Protein AF-A0A6C0G744-F1 (afdb_monomer_lite)

Organism: NCBI:txid2704462

pLDDT: mean 70.89, std 15.51, range [32.22, 88.56]

Sequence (103 aa):
MNDARAGAIKDGERVRIELEPGEYELELNIDWCGSNRLSFTIADGEKLLFQSGCRLGGLDYFHPFTMLYYVFFKKNRYLYVKQEPIRPAGAIDIYVGGQPYEP

Structure (mmCIF, N/CA/C/O backbone):
data_AF-A0A6C0G744-F1
#
_entry.id   AF-A0A6C0G744-F1
#
loop_
_atom_site.group_PDB
_atom_site.id
_atom_site.type_symbol
_atom_site.label_atom_id
_atom_site.label_alt_id
_atom_site.label_comp_id
_atom_site.label_asym_id
_atom_site.label_entity_id
_atom_site.label_seq_id
_atom_site.pdbx_PDB_ins_code
_atom_site.Cartn_x
_atom_site.Cartn_y
_atom_site.Cartn_z
_atom_site.occupancy
_atom_site.B_iso_or_equiv
_atom_site.auth_seq_id
_atom_site.auth_comp_id
_atom_site.auth_asym_id
_atom_site.auth_atom_id
_atom_site.pdbx_PDB_model_num
ATOM 1 N N . MET A 1 1 ? -11.276 -20.759 0.715 1.00 32.22 1 MET A N 1
ATOM 2 C CA . MET A 1 1 ? -10.545 -20.197 -0.440 1.00 32.22 1 MET A CA 1
ATOM 3 C C . MET A 1 1 ? -11.535 -19.384 -1.253 1.00 32.22 1 MET A C 1
ATOM 5 O O . MET A 1 1 ? -12.209 -19.954 -2.093 1.00 32.22 1 MET A O 1
ATOM 9 N N . ASN A 1 2 ? -11.697 -18.099 -0.946 1.00 43.81 2 ASN A N 1
ATOM 10 C CA . ASN A 1 2 ? -12.497 -17.194 -1.770 1.00 43.81 2 ASN A CA 1
ATOM 11 C C . ASN A 1 2 ? -11.585 -16.047 -2.207 1.00 43.81 2 ASN A C 1
ATOM 13 O O . ASN A 1 2 ? -11.602 -14.977 -1.611 1.00 43.81 2 ASN A O 1
ATOM 17 N N . ASP A 1 3 ? -10.776 -16.294 -3.239 1.00 57.16 3 ASP A N 1
ATOM 18 C CA . ASP A 1 3 ? -10.151 -15.240 -4.047 1.00 57.16 3 ASP A CA 1
ATOM 19 C C . ASP A 1 3 ? -11.263 -14.558 -4.868 1.00 57.16 3 ASP A C 1
ATOM 21 O O . ASP A 1 3 ? -11.429 -14.773 -6.070 1.00 57.16 3 ASP A O 1
ATOM 25 N N . ALA A 1 4 ? -12.122 -13.802 -4.185 1.00 64.75 4 ALA A N 1
ATOM 26 C CA . ALA A 1 4 ? -13.173 -13.027 -4.820 1.00 64.75 4 ALA A CA 1
ATOM 27 C C . ALA A 1 4 ? -12.564 -11.711 -5.313 1.00 64.75 4 ALA A C 1
ATOM 29 O O . ALA A 1 4 ? -12.131 -10.875 -4.522 1.00 64.75 4 ALA A O 1
ATOM 30 N N . ARG A 1 5 ? -12.523 -11.517 -6.637 1.00 70.38 5 ARG A N 1
ATOM 31 C CA . ARG A 1 5 ? -12.124 -10.233 -7.227 1.00 70.38 5 ARG A CA 1
ATOM 32 C C . ARG A 1 5 ? -13.140 -9.171 -6.819 1.00 70.38 5 ARG A C 1
ATOM 34 O O . ARG A 1 5 ? -14.239 -9.129 -7.363 1.00 70.38 5 ARG A O 1
ATOM 41 N N . ALA A 1 6 ? -12.754 -8.327 -5.871 1.00 69.56 6 ALA A N 1
ATOM 42 C CA . ALA A 1 6 ? -13.644 -7.326 -5.296 1.00 69.56 6 ALA A CA 1
ATOM 43 C C . ALA A 1 6 ? -13.852 -6.096 -6.208 1.00 69.56 6 ALA A C 1
ATOM 45 O O . ALA A 1 6 ? -14.800 -5.342 -6.016 1.00 69.56 6 ALA A O 1
ATOM 46 N N . GLY A 1 7 ? -13.005 -5.902 -7.228 1.00 76.12 7 GLY A N 1
ATOM 47 C CA . GLY A 1 7 ? -13.171 -4.844 -8.225 1.00 76.12 7 GLY A CA 1
ATOM 48 C C . GLY A 1 7 ? -11.945 -4.639 -9.116 1.00 76.12 7 GLY A C 1
ATOM 49 O O . GLY A 1 7 ? -10.931 -5.321 -8.969 1.00 76.12 7 GLY A O 1
ATOM 50 N N . ALA A 1 8 ? -12.051 -3.683 -10.038 1.00 75.94 8 ALA A N 1
ATOM 51 C CA . ALA A 1 8 ? -10.935 -3.147 -10.811 1.00 75.94 8 ALA A CA 1
ATOM 52 C C . ALA A 1 8 ? -10.815 -1.646 -10.522 1.00 75.94 8 ALA A C 1
ATOM 54 O O . ALA A 1 8 ? -11.829 -0.966 -10.384 1.00 75.94 8 ALA A O 1
ATOM 55 N N . ILE A 1 9 ? -9.586 -1.148 -10.422 1.00 78.69 9 ILE A N 1
ATOM 56 C CA . ILE A 1 9 ? -9.281 0.261 -10.165 1.00 78.69 9 ILE A CA 1
ATOM 57 C C . ILE A 1 9 ? -8.271 0.726 -11.211 1.00 78.69 9 ILE A C 1
ATOM 59 O O . ILE A 1 9 ? -7.267 0.050 -11.448 1.00 78.69 9 ILE A O 1
ATOM 63 N N . LYS A 1 10 ? -8.556 1.837 -11.892 1.00 73.69 10 LYS A N 1
ATOM 64 C CA . LYS A 1 10 ? -7.613 2.465 -12.825 1.00 73.69 10 LYS A CA 1
ATOM 65 C C . LYS A 1 10 ? -6.680 3.426 -12.100 1.00 73.69 10 LYS A C 1
ATOM 67 O O . LYS A 1 10 ? -6.931 3.827 -10.965 1.00 73.69 10 LYS A O 1
ATOM 72 N N . ASP A 1 11 ? -5.613 3.821 -12.786 1.00 71.44 11 ASP A N 1
ATOM 73 C CA . ASP A 1 11 ? -4.743 4.883 -12.291 1.00 71.44 11 ASP A CA 1
ATOM 74 C C . ASP A 1 11 ? -5.552 6.167 -12.038 1.00 71.44 11 ASP A C 1
ATOM 76 O O . ASP A 1 11 ? -6.348 6.595 -12.876 1.00 71.44 11 ASP A O 1
ATOM 80 N N . GLY A 1 12 ? -5.400 6.727 -10.839 1.00 72.12 12 GLY A N 1
ATOM 81 C CA . GLY A 1 12 ? -6.172 7.877 -10.358 1.00 72.12 12 GLY A CA 1
ATOM 82 C C . GLY A 1 12 ? -7.621 7.593 -9.929 1.00 72.12 12 GLY A C 1
ATOM 83 O O . GLY A 1 12 ? -8.297 8.509 -9.455 1.00 72.12 12 GLY A O 1
ATOM 84 N N . GLU A 1 13 ? -8.116 6.361 -10.056 1.00 73.56 13 GLU A N 1
ATOM 85 C CA . GLU A 1 13 ? -9.471 5.994 -9.639 1.00 73.56 13 GLU A CA 1
ATOM 86 C C . GLU A 1 13 ? -9.537 5.673 -8.135 1.00 73.56 13 GLU A C 1
ATOM 88 O O . GLU A 1 13 ? -8.527 5.447 -7.469 1.00 73.56 13 GLU A O 1
ATOM 93 N N . ARG A 1 14 ? -10.749 5.680 -7.571 1.00 74.44 14 ARG A N 1
ATOM 94 C CA . ARG A 1 14 ? -11.018 5.292 -6.183 1.00 74.44 14 ARG A CA 1
ATOM 95 C C . ARG A 1 14 ? -12.139 4.270 -6.154 1.00 74.44 14 ARG A C 1
ATOM 97 O O . ARG A 1 14 ? -13.223 4.539 -6.662 1.00 74.44 14 ARG A O 1
ATOM 104 N N . VAL A 1 15 ? -11.897 3.145 -5.491 1.00 80.25 15 VAL A N 1
ATOM 105 C CA . VAL A 1 15 ? -12.911 2.116 -5.255 1.00 80.25 15 VAL A CA 1
ATOM 106 C C . VAL A 1 15 ? -13.346 2.145 -3.793 1.00 80.25 15 VAL A C 1
ATOM 108 O O . VAL A 1 15 ? -12.524 2.319 -2.892 1.00 80.25 15 VAL A O 1
ATOM 111 N N . ARG A 1 16 ? -14.649 1.999 -3.553 1.00 80.88 16 ARG A N 1
ATOM 112 C CA . ARG A 1 16 ? -15.208 1.748 -2.222 1.00 80.88 16 ARG A CA 1
ATOM 113 C C . ARG A 1 16 ? -15.826 0.365 -2.242 1.00 80.88 16 ARG A C 1
ATOM 115 O O . ARG A 1 16 ? -16.587 0.058 -3.153 1.00 80.88 16 ARG A O 1
ATOM 122 N N . ILE A 1 17 ? -15.463 -0.443 -1.260 1.00 81.44 17 ILE A N 1
ATOM 123 C CA . ILE A 1 17 ? -15.910 -1.824 -1.139 1.00 81.44 17 ILE A CA 1
ATOM 124 C C . ILE A 1 17 ? -16.529 -1.938 0.244 1.00 81.44 17 ILE A C 1
ATOM 126 O O . ILE A 1 17 ? -15.871 -1.646 1.241 1.00 81.44 17 ILE A O 1
ATOM 130 N N . GLU A 1 18 ? -17.808 -2.288 0.281 1.00 80.06 18 GLU A N 1
ATOM 131 C CA . GLU A 1 18 ? -18.515 -2.572 1.523 1.00 80.06 18 GLU A CA 1
ATOM 132 C C . GLU A 1 18 ? -18.234 -4.029 1.888 1.00 80.06 18 GLU A C 1
ATOM 134 O O . GLU A 1 18 ? -18.460 -4.935 1.085 1.00 80.06 18 GLU A O 1
ATOM 139 N N . LEU A 1 19 ? -17.664 -4.232 3.072 1.00 80.56 19 LEU A N 1
ATOM 140 C CA . LEU A 1 19 ? -17.310 -5.537 3.615 1.00 80.56 19 LEU A CA 1
ATOM 141 C C . LEU A 1 19 ? -17.998 -5.686 4.968 1.00 80.56 19 LEU A C 1
ATOM 143 O O . LEU A 1 19 ? -18.151 -4.707 5.701 1.00 80.56 19 LEU A O 1
ATOM 147 N N . GLU A 1 20 ? -18.407 -6.907 5.289 1.00 84.94 20 GLU A N 1
ATOM 148 C CA . GLU A 1 20 ? -18.871 -7.232 6.634 1.00 84.94 20 GLU A CA 1
ATOM 149 C C . GLU A 1 20 ? -17.688 -7.204 7.622 1.00 84.94 20 GLU A C 1
ATOM 151 O O . GLU A 1 20 ? -16.532 -7.291 7.205 1.00 84.94 20 GLU A O 1
ATOM 156 N N . PRO A 1 21 ? -17.931 -7.064 8.933 1.00 86.88 21 PRO A N 1
ATOM 157 C CA . PRO A 1 21 ? -16.862 -7.120 9.922 1.00 86.88 21 PRO A CA 1
ATOM 158 C C . PRO A 1 21 ? -16.169 -8.485 9.921 1.00 86.88 21 PRO A C 1
ATOM 160 O O . PRO A 1 21 ? -16.827 -9.526 9.964 1.00 86.88 21 PRO A O 1
ATOM 163 N N . GLY A 1 22 ? -14.838 -8.495 9.911 1.00 86.69 22 GLY A N 1
ATOM 164 C CA . GLY A 1 22 ? -14.076 -9.738 9.832 1.00 86.69 22 GLY A CA 1
ATOM 165 C C . GLY A 1 22 ? -12.612 -9.557 9.450 1.00 86.69 22 GLY A C 1
ATOM 166 O O . GLY A 1 22 ? -12.089 -8.442 9.391 1.00 86.69 22 GLY A O 1
ATOM 167 N N . GLU A 1 23 ? -11.949 -10.685 9.206 1.00 87.31 23 GLU A N 1
ATOM 168 C CA . GLU A 1 23 ? -10.561 -10.755 8.747 1.00 87.31 23 GLU A CA 1
ATOM 169 C C . GLU A 1 23 ? -10.509 -10.956 7.232 1.00 87.31 23 GLU A C 1
ATOM 171 O O . GLU A 1 23 ? -11.161 -11.848 6.685 1.00 87.31 23 GLU A O 1
ATOM 176 N N . TYR A 1 24 ? -9.700 -10.139 6.561 1.00 87.69 24 TYR A N 1
ATOM 177 C CA . TYR A 1 24 ? -9.579 -10.124 5.109 1.00 87.69 24 TYR A CA 1
ATOM 178 C C . TYR A 1 24 ? -8.118 -10.009 4.676 1.00 87.69 24 TYR A C 1
ATOM 180 O O . TYR A 1 24 ? -7.258 -9.503 5.398 1.00 87.69 24 TYR A O 1
ATOM 188 N N . GLU A 1 25 ? -7.846 -10.448 3.449 1.00 86.56 25 GLU A N 1
ATOM 189 C CA . GLU A 1 25 ? -6.571 -10.2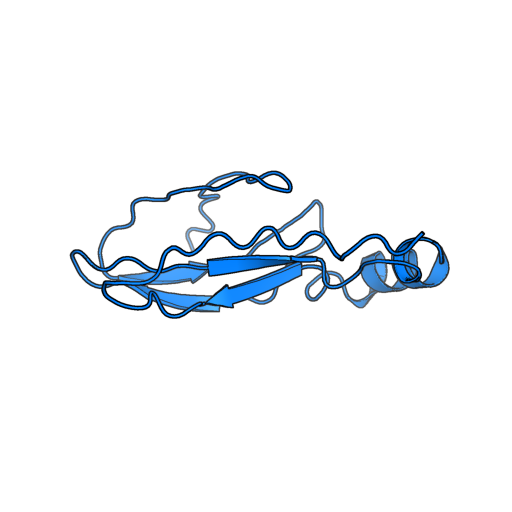24 2.772 1.00 86.56 25 GLU A CA 1
ATOM 190 C C . GLU A 1 25 ? -6.792 -9.352 1.536 1.00 86.56 25 GLU A C 1
ATOM 192 O O . GLU A 1 25 ? -7.692 -9.602 0.734 1.00 86.56 25 GLU A O 1
ATOM 197 N N . LEU A 1 26 ? -5.949 -8.332 1.373 1.00 85.81 26 LEU A N 1
ATOM 198 C CA . LEU A 1 26 ? -5.911 -7.479 0.192 1.00 85.81 26 LEU A CA 1
ATOM 199 C C . LEU A 1 26 ? -4.676 -7.803 -0.650 1.00 85.81 26 LEU A C 1
ATOM 201 O O . LEU A 1 26 ? -3.543 -7.737 -0.167 1.00 85.81 26 LEU A O 1
ATOM 205 N N . GLU A 1 27 ? -4.896 -8.098 -1.928 1.00 86.06 27 GLU A N 1
ATOM 206 C CA . GLU A 1 27 ? -3.854 -8.285 -2.937 1.00 86.06 27 GLU A CA 1
ATOM 207 C C . GLU A 1 27 ? -4.239 -7.516 -4.206 1.00 86.06 27 GLU A C 1
ATOM 209 O O . GLU A 1 27 ? -5.376 -7.587 -4.673 1.00 86.06 27 GLU A O 1
ATOM 214 N N . LEU A 1 28 ? -3.293 -6.768 -4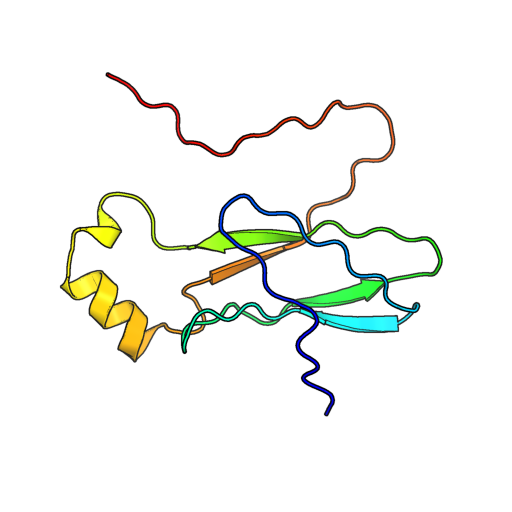.771 1.00 85.06 28 LEU A N 1
ATOM 215 C CA . LEU A 1 28 ? -3.467 -6.075 -6.044 1.00 85.06 28 LEU A CA 1
ATOM 216 C C . LEU A 1 28 ? -2.739 -6.843 -7.131 1.00 85.06 28 LEU A C 1
ATOM 218 O O . LEU A 1 28 ? -1.605 -7.266 -6.922 1.00 85.06 28 LEU A O 1
ATOM 222 N N . ASN A 1 29 ? -3.358 -6.964 -8.302 1.00 83.25 29 ASN A N 1
ATOM 223 C CA . ASN A 1 29 ? -2.766 -7.626 -9.456 1.00 83.25 29 ASN A CA 1
ATOM 224 C C . ASN A 1 29 ? -3.027 -6.816 -10.735 1.00 83.25 29 ASN A C 1
ATOM 226 O O . ASN A 1 29 ? -4.145 -6.359 -10.964 1.00 83.25 29 ASN A O 1
ATOM 230 N N . ILE A 1 30 ? -1.998 -6.669 -11.569 1.00 80.31 30 ILE A N 1
ATOM 231 C CA . ILE A 1 30 ? -2.053 -6.151 -12.940 1.00 80.31 30 ILE A CA 1
ATOM 232 C C . ILE A 1 30 ? -1.383 -7.191 -13.841 1.00 80.31 30 ILE A C 1
ATOM 234 O O . ILE A 1 30 ? -0.209 -7.513 -13.659 1.00 80.31 30 ILE A O 1
ATOM 238 N N . ASP A 1 31 ? -2.143 -7.727 -14.797 1.00 77.75 31 ASP A N 1
ATOM 239 C CA . ASP A 1 31 ? -1.769 -8.865 -15.644 1.00 77.75 31 ASP A CA 1
ATOM 240 C C . ASP A 1 31 ? -1.283 -10.074 -14.821 1.00 77.75 31 ASP A C 1
ATOM 242 O O . ASP A 1 31 ? -2.092 -10.816 -14.264 1.00 77.75 31 ASP A O 1
ATOM 246 N N . TRP A 1 32 ? 0.032 -10.270 -14.707 1.00 74.44 32 TRP A N 1
ATOM 247 C CA . TRP A 1 32 ? 0.668 -11.325 -13.901 1.00 74.44 32 TRP A CA 1
ATOM 248 C C . TRP A 1 32 ? 1.574 -10.777 -12.783 1.00 74.44 32 TRP A C 1
ATOM 250 O O . TRP A 1 32 ? 2.238 -11.543 -12.069 1.00 74.44 32 TRP A O 1
ATOM 260 N N . CYS A 1 33 ? 1.642 -9.452 -12.661 1.00 81.12 33 CYS A N 1
ATOM 261 C CA . CYS A 1 33 ? 2.375 -8.718 -11.643 1.00 81.12 33 CYS A CA 1
ATOM 262 C C . CYS A 1 33 ? 1.435 -8.388 -10.481 1.00 81.12 33 CYS A C 1
ATOM 264 O O . CYS A 1 33 ? 0.302 -7.975 -10.695 1.00 81.12 33 CYS A O 1
ATOM 266 N N . GLY A 1 34 ? 1.909 -8.535 -9.250 1.00 83.31 34 GLY A N 1
ATOM 267 C CA . GLY A 1 34 ? 1.101 -8.346 -8.053 1.00 83.31 34 GLY A CA 1
ATOM 268 C C . GLY A 1 34 ? 1.771 -7.486 -6.992 1.00 83.31 34 GLY A C 1
ATOM 269 O O . GLY A 1 34 ? 2.927 -7.062 -7.134 1.00 83.31 34 GLY A O 1
ATOM 270 N N . SER A 1 35 ? 1.029 -7.240 -5.918 1.00 84.06 35 SER A N 1
ATOM 271 C CA . SER A 1 35 ? 1.544 -6.724 -4.655 1.00 84.06 35 SER A CA 1
ATOM 272 C C . SER A 1 35 ? 1.826 -7.856 -3.669 1.00 84.06 35 SER A C 1
ATOM 274 O O . SER A 1 35 ? 1.468 -9.013 -3.881 1.00 84.06 35 SER A O 1
ATOM 276 N N . ASN A 1 36 ? 2.427 -7.501 -2.534 1.00 85.00 36 ASN A N 1
ATOM 277 C CA . ASN A 1 36 ? 2.340 -8.354 -1.355 1.00 85.00 36 ASN A CA 1
ATOM 278 C C . ASN A 1 36 ? 0.888 -8.409 -0.860 1.00 85.00 36 ASN A C 1
ATOM 280 O O . ASN A 1 36 ? 0.139 -7.442 -1.033 1.00 85.00 36 ASN A O 1
ATOM 284 N N . ARG A 1 37 ? 0.540 -9.515 -0.199 1.00 86.75 37 ARG A N 1
ATOM 285 C CA . ARG A 1 37 ? -0.720 -9.654 0.530 1.00 86.75 37 ARG A CA 1
ATOM 286 C C . ARG A 1 37 ? -0.659 -8.859 1.821 1.00 86.75 37 ARG A C 1
ATOM 288 O O . ARG A 1 37 ? 0.337 -8.926 2.544 1.00 86.75 37 ARG A O 1
ATOM 295 N N . LEU A 1 38 ? -1.718 -8.112 2.087 1.00 85.19 38 LEU A N 1
ATOM 296 C CA . LEU A 1 38 ? -1.889 -7.348 3.310 1.00 85.19 38 LEU A CA 1
ATOM 297 C C . LEU A 1 38 ? -3.114 -7.885 4.045 1.00 85.19 38 LEU A C 1
ATOM 299 O O . LEU A 1 38 ? -4.237 -7.708 3.578 1.00 85.19 38 LEU A O 1
ATOM 303 N N . SER A 1 39 ? -2.890 -8.544 5.177 1.00 88.56 39 SER A N 1
ATOM 304 C CA . SER A 1 39 ? -3.966 -8.982 6.064 1.00 88.56 39 SER A CA 1
ATOM 305 C C . SER A 1 39 ? -4.434 -7.804 6.913 1.00 88.56 39 SER A C 1
ATOM 307 O O . SER A 1 39 ? -3.611 -7.071 7.466 1.00 88.56 39 SER A O 1
ATOM 309 N N . PHE A 1 40 ? -5.744 -7.616 7.008 1.00 84.25 40 PHE A N 1
ATOM 310 C CA . PHE A 1 40 ? -6.358 -6.575 7.821 1.00 84.25 40 PHE A CA 1
ATOM 311 C C . PHE A 1 40 ? -7.659 -7.084 8.445 1.00 84.25 40 PHE A C 1
ATOM 313 O O . PHE A 1 40 ? -8.300 -8.003 7.935 1.00 84.25 40 PHE A O 1
ATOM 320 N N . THR A 1 41 ? -8.052 -6.461 9.548 1.00 84.44 41 THR A N 1
ATOM 321 C CA . THR A 1 41 ? -9.320 -6.727 10.229 1.00 84.44 41 THR A CA 1
ATOM 322 C C . THR A 1 41 ? -10.142 -5.451 10.181 1.00 84.44 41 THR A C 1
ATOM 324 O O . THR A 1 41 ? -9.592 -4.374 10.404 1.00 84.44 41 THR A O 1
ATOM 327 N N . ILE A 1 42 ? -11.428 -5.565 9.866 1.00 83.81 42 ILE A N 1
ATOM 328 C CA . ILE A 1 42 ? -12.368 -4.442 9.850 1.00 83.81 42 ILE A CA 1
ATOM 329 C C . ILE A 1 42 ? -13.480 -4.706 10.863 1.00 83.81 42 ILE A C 1
ATOM 331 O O . ILE A 1 42 ? -14.094 -5.774 10.855 1.00 83.81 42 ILE A O 1
ATOM 335 N N . ALA A 1 43 ? -13.699 -3.759 11.771 1.00 80.38 43 ALA A N 1
ATOM 336 C CA . ALA A 1 43 ? -14.786 -3.801 12.742 1.00 80.38 43 ALA A CA 1
ATOM 337 C C . ALA A 1 43 ? -16.074 -3.166 12.187 1.00 80.38 43 ALA A C 1
ATOM 339 O O . ALA A 1 43 ? -16.071 -2.467 11.173 1.00 80.38 43 ALA A O 1
ATOM 340 N N . ASP A 1 44 ? -17.194 -3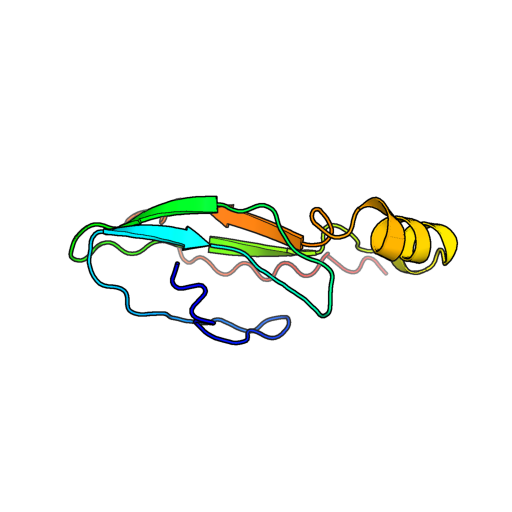.390 12.876 1.00 81.12 44 ASP A N 1
ATOM 341 C CA . ASP A 1 44 ? -18.478 -2.796 12.497 1.00 81.12 44 ASP A CA 1
ATOM 342 C C . ASP A 1 44 ? -18.428 -1.261 12.527 1.00 81.12 44 ASP A C 1
ATOM 344 O O . ASP A 1 44 ? -17.980 -0.651 13.499 1.00 81.12 44 ASP A O 1
ATOM 348 N N . GLY A 1 45 ? -18.853 -0.636 11.426 1.00 77.00 45 GLY A N 1
ATOM 349 C CA . GLY A 1 45 ? -18.794 0.816 11.231 1.00 77.00 45 GLY A CA 1
ATOM 350 C C . GLY A 1 45 ? -17.386 1.404 11.052 1.00 77.00 45 GLY A C 1
ATOM 351 O O . GLY A 1 45 ? -17.255 2.624 10.898 1.00 77.00 45 GLY A O 1
ATOM 352 N N . GLU A 1 46 ? -16.337 0.577 11.044 1.00 77.25 46 GLU A N 1
ATOM 353 C CA . GLU A 1 46 ? -14.972 1.017 10.784 1.00 77.25 46 GLU A CA 1
ATOM 354 C C . GLU A 1 46 ? -14.779 1.310 9.294 1.00 77.25 46 GLU A C 1
ATOM 356 O O . GLU A 1 46 ? -15.318 0.652 8.405 1.00 77.25 46 GLU A O 1
ATOM 361 N N . LYS A 1 47 ? -13.990 2.342 9.007 1.00 80.50 47 LYS A N 1
ATOM 362 C CA . LYS A 1 47 ? -13.495 2.609 7.659 1.00 80.50 47 LYS A CA 1
ATOM 363 C C . LYS A 1 47 ? -12.006 2.349 7.696 1.00 80.50 47 LYS A C 1
ATOM 365 O O . LYS A 1 47 ? -11.369 2.695 8.684 1.00 80.50 47 LYS A O 1
ATOM 370 N N . LEU A 1 48 ? -11.465 1.796 6.618 1.00 82.19 48 LEU A N 1
ATOM 371 C CA . LEU A 1 48 ? -10.031 1.627 6.410 1.00 82.19 48 LEU A CA 1
ATOM 372 C C . LEU A 1 48 ? -9.651 2.281 5.084 1.00 82.19 48 LEU A C 1
ATOM 374 O O . LEU A 1 48 ? -10.395 2.191 4.105 1.00 82.19 48 LEU A O 1
ATOM 378 N N . LEU A 1 49 ? -8.512 2.973 5.062 1.00 85.31 49 LEU A N 1
ATOM 379 C CA . LEU A 1 49 ? -7.969 3.573 3.852 1.00 85.31 49 LEU A CA 1
ATOM 380 C C . LEU A 1 49 ? -6.719 2.805 3.443 1.00 85.31 49 LEU A C 1
ATOM 382 O O . LEU A 1 49 ? -5.814 2.586 4.248 1.00 85.31 49 LEU A O 1
ATOM 386 N N . PHE A 1 50 ? -6.666 2.422 2.173 1.00 84.31 50 PHE A N 1
ATOM 387 C CA . PHE A 1 50 ? -5.508 1.766 1.591 1.00 84.31 50 PHE A CA 1
ATOM 388 C C . PHE A 1 50 ? -4.987 2.612 0.440 1.00 84.31 50 PHE A C 1
ATOM 390 O O . PHE A 1 50 ? -5.724 2.943 -0.489 1.00 84.31 50 PHE A O 1
ATOM 397 N N . GLN A 1 51 ? -3.704 2.943 0.499 1.00 85.94 51 GLN A N 1
ATOM 398 C CA . GLN A 1 51 ? -2.986 3.555 -0.603 1.00 85.94 51 GLN A CA 1
ATOM 399 C C . GLN A 1 51 ? -2.331 2.456 -1.433 1.00 85.94 51 GLN A C 1
ATOM 401 O O . GLN A 1 51 ? -1.699 1.539 -0.899 1.00 85.94 51 GLN A O 1
ATOM 406 N N . SER A 1 52 ? -2.466 2.566 -2.751 1.00 83.50 52 SER A N 1
ATOM 407 C CA . SER A 1 52 ? -1.838 1.658 -3.701 1.00 83.50 52 SER A CA 1
ATOM 408 C C . SER A 1 52 ? -1.020 2.415 -4.735 1.00 83.50 52 SER A C 1
ATOM 410 O O . SER A 1 52 ? -1.260 3.594 -4.987 1.00 83.50 52 SER A O 1
ATOM 412 N N . GLY A 1 53 ? -0.037 1.739 -5.320 1.00 82.38 53 GLY A N 1
ATOM 413 C CA . GLY A 1 53 ? 0.759 2.310 -6.396 1.00 82.38 53 GLY A CA 1
ATOM 414 C C . GLY A 1 53 ? 1.743 1.322 -7.005 1.00 82.38 53 GLY A C 1
ATOM 415 O O . GLY A 1 53 ? 1.894 0.184 -6.551 1.00 82.38 53 GLY A O 1
ATOM 416 N N . CYS A 1 54 ? 2.437 1.779 -8.043 1.00 79.38 54 CYS A N 1
ATOM 417 C CA . CYS A 1 54 ? 3.526 1.041 -8.674 1.00 79.38 54 CYS A CA 1
ATOM 418 C C . CYS A 1 54 ? 4.858 1.395 -8.011 1.00 79.38 54 CYS A C 1
ATOM 420 O O . CYS A 1 54 ? 5.118 2.552 -7.683 1.00 79.38 54 CYS A O 1
ATOM 422 N N . ARG A 1 55 ? 5.722 0.395 -7.815 1.00 74.56 55 ARG A N 1
ATOM 423 C CA . ARG A 1 55 ? 7.073 0.611 -7.277 1.00 74.56 55 ARG A CA 1
ATOM 424 C C . ARG A 1 55 ? 8.070 1.078 -8.338 1.00 74.56 55 ARG A C 1
ATOM 426 O O . ARG A 1 55 ? 9.123 1.598 -7.991 1.00 74.56 55 ARG A O 1
ATOM 433 N N . LEU A 1 56 ? 7.734 0.868 -9.607 1.00 70.06 56 LEU A N 1
ATOM 434 C CA . LEU A 1 56 ? 8.469 1.369 -10.761 1.00 70.06 56 LEU A CA 1
ATOM 435 C C . LEU A 1 56 ? 7.857 2.701 -11.192 1.00 70.06 56 LEU A C 1
ATOM 437 O O . LEU A 1 56 ? 6.665 2.765 -11.483 1.00 70.06 56 LEU A O 1
ATOM 441 N N . GLY A 1 57 ? 8.676 3.747 -11.231 1.00 65.12 57 GLY A N 1
ATOM 442 C CA . GLY A 1 57 ? 8.293 5.083 -11.675 1.00 65.12 57 GLY A CA 1
ATOM 443 C C . GLY A 1 57 ? 9.506 5.840 -12.214 1.00 65.12 57 GLY A C 1
ATOM 444 O O . GLY A 1 57 ? 10.644 5.512 -11.884 1.00 65.12 57 GLY A O 1
ATOM 445 N N . GLY A 1 58 ? 9.276 6.839 -13.066 1.00 66.81 58 GLY A N 1
ATOM 446 C CA . GLY A 1 58 ? 10.345 7.675 -13.623 1.00 66.81 58 GLY A CA 1
ATOM 447 C C . GLY A 1 58 ? 11.270 6.939 -14.604 1.00 66.81 58 GLY A C 1
ATOM 448 O O . GLY A 1 58 ? 10.808 6.174 -15.452 1.00 66.81 58 GLY A O 1
ATOM 449 N N . LEU A 1 59 ? 12.585 7.184 -14.506 1.00 60.22 59 LEU A N 1
ATOM 450 C CA . LEU A 1 59 ? 13.591 6.649 -15.439 1.00 60.22 59 LEU A CA 1
ATOM 451 C C . LEU A 1 59 ? 13.671 5.112 -15.460 1.00 60.22 59 LEU A C 1
ATOM 453 O O . LEU A 1 59 ? 14.051 4.548 -16.486 1.00 60.22 59 LEU A O 1
ATOM 457 N N . ASP A 1 60 ? 13.264 4.430 -14.386 1.00 63.16 60 ASP A N 1
ATOM 458 C CA . ASP A 1 60 ? 13.262 2.961 -14.318 1.00 63.16 60 ASP A CA 1
ATOM 459 C C . ASP A 1 60 ? 12.310 2.316 -15.339 1.00 63.16 60 ASP A C 1
ATOM 461 O O . ASP A 1 60 ? 12.512 1.159 -15.720 1.00 63.16 60 ASP A O 1
ATOM 465 N N . TYR A 1 61 ? 11.295 3.062 -15.798 1.00 63.31 61 TYR A N 1
ATOM 466 C CA . TYR A 1 61 ? 10.353 2.629 -16.833 1.00 63.31 61 TYR A CA 1
ATOM 467 C C . TYR A 1 61 ? 10.962 2.699 -18.240 1.00 63.31 61 TYR A C 1
ATOM 469 O O . TYR A 1 61 ? 10.632 1.894 -19.107 1.00 63.31 61 TYR A O 1
ATOM 477 N N . PHE A 1 62 ? 11.881 3.642 -18.467 1.00 63.91 62 PHE A N 1
ATOM 478 C CA . PHE A 1 62 ? 12.537 3.838 -19.763 1.00 63.91 62 PHE A 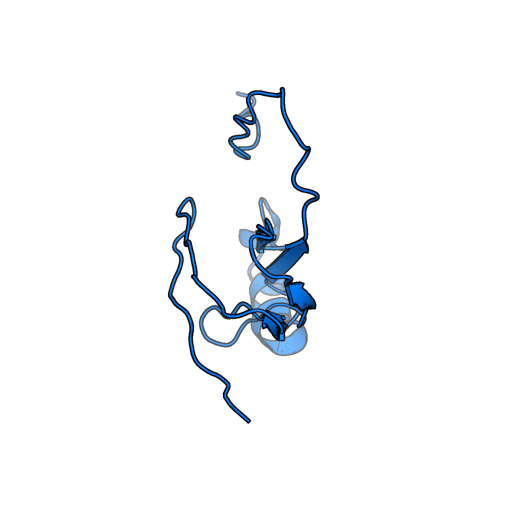CA 1
ATOM 479 C C . PHE A 1 62 ? 13.656 2.829 -20.030 1.00 63.91 62 PHE A C 1
ATOM 481 O O . PHE A 1 62 ? 14.124 2.716 -21.163 1.00 63.91 62 PHE A O 1
ATOM 488 N N . HIS A 1 63 ? 14.084 2.079 -19.013 1.00 70.88 63 HIS A N 1
ATOM 489 C CA . HIS A 1 63 ? 15.136 1.089 -19.158 1.00 70.88 63 HIS A CA 1
ATOM 490 C C . HIS A 1 63 ? 14.532 -0.316 -19.403 1.00 70.88 63 HIS A C 1
ATOM 492 O O . HIS A 1 63 ? 13.926 -0.919 -18.517 1.00 70.88 63 HIS A O 1
ATOM 498 N N . PRO A 1 64 ? 14.678 -0.898 -20.606 1.00 67.62 64 PRO A N 1
ATOM 499 C CA . PRO A 1 64 ? 13.974 -2.133 -20.968 1.00 67.62 64 PRO A CA 1
ATOM 500 C C . PRO A 1 64 ? 14.397 -3.334 -20.107 1.00 67.62 64 PRO A C 1
ATOM 502 O O . PRO A 1 64 ? 13.582 -4.203 -19.800 1.00 67.62 64 PRO A O 1
ATOM 505 N N . PHE A 1 65 ? 15.648 -3.372 -19.639 1.00 75.25 65 PHE A N 1
ATOM 506 C CA . PHE A 1 65 ? 16.138 -4.469 -18.800 1.00 75.25 65 PHE A CA 1
ATOM 507 C C . PHE A 1 65 ? 15.545 -4.468 -17.385 1.00 75.25 65 PHE A C 1
ATOM 509 O O . PHE A 1 65 ? 15.365 -5.541 -16.810 1.00 75.25 65 PHE A O 1
ATOM 516 N N . THR A 1 66 ? 15.215 -3.303 -16.815 1.00 70.44 66 THR A N 1
ATOM 517 C CA . THR A 1 66 ? 14.567 -3.227 -15.492 1.00 70.44 66 THR A CA 1
ATOM 518 C C . THR A 1 66 ? 13.115 -3.669 -15.589 1.00 70.44 66 THR A C 1
ATOM 520 O O . THR A 1 66 ? 12.673 -4.452 -14.749 1.00 70.44 66 THR A O 1
ATOM 523 N N . MET A 1 67 ? 12.403 -3.271 -16.649 1.00 69.62 67 MET A N 1
ATOM 524 C CA . MET A 1 67 ? 11.037 -3.736 -16.903 1.00 69.62 67 MET A CA 1
ATOM 525 C C . MET A 1 67 ? 10.985 -5.264 -17.066 1.00 69.62 67 MET A C 1
ATOM 527 O O . MET A 1 67 ? 10.235 -5.926 -16.348 1.00 69.62 67 MET A O 1
ATOM 531 N N . LEU A 1 68 ? 11.835 -5.841 -17.929 1.00 76.00 68 LEU A N 1
ATOM 532 C CA . LEU A 1 68 ? 11.933 -7.295 -18.107 1.00 76.00 68 LEU A CA 1
ATOM 533 C C . LEU A 1 68 ? 12.296 -8.007 -16.795 1.00 76.00 68 LEU A C 1
ATOM 535 O O . LEU A 1 68 ? 11.640 -8.973 -16.412 1.00 76.00 68 LEU A O 1
ATOM 539 N N . TYR A 1 69 ? 13.301 -7.522 -16.061 1.00 74.50 69 TYR A N 1
ATOM 540 C CA . TYR A 1 69 ? 13.690 -8.130 -14.788 1.00 74.50 69 TYR A CA 1
ATOM 541 C C . TYR A 1 69 ? 12.531 -8.166 -13.781 1.00 74.50 69 TYR A C 1
ATOM 543 O O . TYR A 1 69 ? 12.314 -9.183 -13.121 1.00 74.50 69 TYR A O 1
ATOM 551 N N . TYR A 1 70 ? 11.751 -7.088 -13.673 1.00 67.94 70 TYR A N 1
ATOM 552 C CA . TYR A 1 70 ? 10.600 -7.057 -12.772 1.00 67.94 70 TYR A CA 1
ATOM 553 C C . TYR A 1 70 ? 9.462 -7.970 -13.230 1.00 67.94 70 TYR A C 1
ATOM 555 O O . TYR A 1 70 ? 8.905 -8.682 -12.393 1.00 67.94 70 TYR A O 1
ATOM 563 N N . VAL A 1 71 ? 9.177 -8.003 -14.533 1.00 70.69 71 VAL A N 1
ATOM 564 C CA . VAL A 1 71 ? 8.175 -8.882 -15.152 1.00 70.69 71 VAL A CA 1
ATOM 565 C C . VAL A 1 71 ? 8.485 -10.362 -14.901 1.00 70.69 71 VAL A C 1
ATOM 567 O O . VAL A 1 71 ? 7.588 -11.111 -14.520 1.00 70.69 71 VAL A O 1
ATOM 570 N N . PHE A 1 72 ? 9.747 -10.778 -15.049 1.00 75.75 72 PHE A N 1
ATOM 571 C CA . PHE A 1 72 ? 10.141 -12.186 -14.921 1.00 75.75 72 PHE A CA 1
ATOM 572 C C . PHE A 1 72 ? 10.500 -12.607 -13.487 1.00 75.75 72 PHE A C 1
ATOM 574 O O . PHE A 1 72 ? 10.118 -13.693 -13.056 1.00 75.75 72 PHE A O 1
ATOM 581 N N . PHE A 1 73 ? 11.212 -11.770 -12.724 1.00 72.88 73 PHE A N 1
ATOM 582 C CA . PHE A 1 73 ? 11.822 -12.177 -11.447 1.00 72.88 73 PHE A CA 1
ATOM 583 C C . PHE A 1 73 ? 11.240 -11.489 -10.204 1.00 72.88 73 PHE A C 1
ATOM 585 O O . PHE A 1 73 ? 11.411 -11.992 -9.091 1.00 72.88 73 PHE A O 1
ATOM 592 N N . LYS A 1 74 ? 10.546 -10.350 -10.338 1.00 68.75 74 LYS A N 1
ATOM 593 C CA . LYS A 1 74 ? 9.987 -9.591 -9.196 1.00 68.75 74 LYS A CA 1
ATOM 594 C C . LYS A 1 74 ? 8.507 -9.235 -9.349 1.00 68.75 74 LYS A C 1
ATOM 596 O O . LYS A 1 74 ? 8.046 -8.254 -8.767 1.00 68.75 74 LYS A O 1
ATOM 601 N N . LYS A 1 75 ? 7.743 -10.086 -10.034 1.00 73.88 75 LYS A N 1
ATOM 602 C CA . LYS A 1 75 ? 6.335 -9.836 -10.364 1.00 73.88 75 LYS A CA 1
ATOM 603 C C . LYS A 1 75 ? 5.464 -9.472 -9.147 1.00 73.88 75 LYS A C 1
ATOM 605 O O . LYS A 1 75 ? 4.695 -8.530 -9.233 1.00 73.88 75 LYS A O 1
ATOM 610 N N . ASN A 1 76 ? 5.647 -10.119 -7.988 1.00 74.94 76 ASN A N 1
ATOM 611 C CA . ASN A 1 76 ? 4.849 -9.872 -6.765 1.00 74.94 76 ASN A CA 1
ATOM 612 C C . ASN A 1 76 ? 5.273 -8.612 -5.973 1.00 74.94 76 ASN A C 1
ATOM 614 O O . ASN A 1 76 ? 4.732 -8.327 -4.910 1.00 74.94 76 ASN A O 1
ATOM 618 N N . ARG A 1 77 ? 6.304 -7.891 -6.429 1.00 77.69 77 ARG A N 1
ATOM 619 C CA . ARG A 1 77 ? 6.790 -6.645 -5.805 1.00 77.69 77 ARG A CA 1
ATOM 620 C C . ARG A 1 77 ? 6.651 -5.444 -6.734 1.00 77.69 77 ARG A C 1
ATOM 622 O O . ARG A 1 77 ? 7.259 -4.403 -6.477 1.00 77.69 77 ARG A O 1
ATOM 629 N N . TYR A 1 78 ? 5.903 -5.622 -7.817 1.00 75.88 78 TYR A N 1
ATOM 630 C CA . TYR A 1 78 ? 5.663 -4.597 -8.818 1.00 75.88 78 TYR A CA 1
ATOM 631 C C . TYR A 1 78 ? 4.709 -3.531 -8.274 1.00 75.88 78 TYR A C 1
ATOM 633 O O . TYR A 1 78 ? 4.968 -2.333 -8.400 1.00 75.88 78 TYR A O 1
ATOM 641 N N . LEU A 1 79 ? 3.649 -3.978 -7.599 1.00 83.75 79 LEU A N 1
ATOM 642 C CA . LEU A 1 79 ? 2.682 -3.124 -6.925 1.00 83.75 79 LEU A CA 1
ATOM 643 C C . LEU A 1 79 ? 2.969 -3.080 -5.427 1.00 83.75 79 LEU A C 1
ATOM 645 O O . LEU A 1 79 ? 3.532 -4.013 -4.846 1.00 83.75 79 LEU A O 1
ATOM 649 N N . TYR A 1 80 ? 2.566 -1.992 -4.787 1.00 83.81 80 TYR A N 1
ATOM 650 C CA . TYR A 1 80 ? 2.526 -1.905 -3.338 1.00 83.81 80 TYR A CA 1
ATOM 651 C C . TYR A 1 80 ? 1.134 -1.503 -2.876 1.00 83.81 80 TYR A C 1
ATOM 653 O O . TYR A 1 80 ? 0.418 -0.766 -3.552 1.00 83.81 80 TYR A O 1
ATOM 661 N N . VAL A 1 81 ? 0.791 -1.986 -1.690 1.00 84.31 81 VAL A N 1
ATOM 662 C CA . VAL A 1 81 ? -0.383 -1.572 -0.939 1.00 84.31 81 VAL A CA 1
ATOM 663 C C . VAL A 1 81 ? 0.059 -1.268 0.483 1.00 84.31 81 VAL A C 1
ATOM 665 O O . VAL A 1 81 ? 0.900 -1.976 1.045 1.00 84.31 81 VAL A O 1
ATOM 668 N N . LYS A 1 82 ? -0.443 -0.172 1.040 1.00 84.00 82 LYS A N 1
A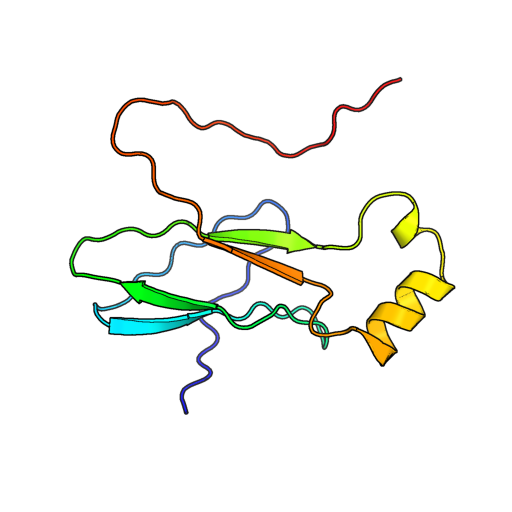TOM 669 C CA . LYS A 1 82 ? -0.189 0.240 2.418 1.00 84.00 82 LYS A CA 1
ATOM 670 C C . LYS A 1 82 ? -1.492 0.710 3.035 1.00 84.00 82 LYS A C 1
ATOM 672 O O . LYS A 1 82 ? -2.243 1.446 2.403 1.00 84.00 82 LYS A O 1
ATOM 677 N N . GLN A 1 83 ? -1.741 0.293 4.267 1.00 83.31 83 GLN A N 1
ATOM 678 C CA . GLN A 1 83 ? -2.823 0.851 5.061 1.00 83.31 83 GLN A CA 1
ATOM 679 C C . GLN A 1 83 ? -2.403 2.235 5.557 1.00 83.31 83 GLN A C 1
ATOM 681 O O . GLN A 1 83 ? -1.332 2.385 6.149 1.00 83.31 83 GLN A O 1
ATOM 686 N N . GLU A 1 84 ? -3.234 3.238 5.302 1.00 82.12 84 GLU A N 1
ATOM 687 C CA . GLU A 1 84 ? -3.073 4.572 5.866 1.00 82.12 84 GLU A CA 1
ATOM 688 C C . GLU A 1 84 ? -4.014 4.740 7.065 1.00 82.12 84 GLU A C 1
ATOM 690 O O . GLU A 1 84 ? -5.167 4.298 7.020 1.00 82.12 84 GLU A O 1
ATOM 695 N N . PRO A 1 85 ? -3.553 5.375 8.156 1.00 70.06 85 PRO A N 1
ATOM 696 C CA . PRO A 1 85 ? -4.430 5.694 9.268 1.00 70.06 85 PRO A CA 1
ATOM 697 C C . PRO A 1 85 ? -5.453 6.735 8.810 1.00 70.06 85 PRO A C 1
ATOM 699 O O . PRO A 1 85 ? -5.088 7.826 8.370 1.00 70.06 85 PRO A O 1
ATOM 702 N N . ILE A 1 86 ? -6.742 6.427 8.956 1.00 63.19 86 ILE A N 1
ATOM 703 C CA . ILE A 1 86 ? -7.793 7.435 8.806 1.00 63.19 86 ILE A CA 1
ATOM 704 C C . ILE A 1 86 ? -7.647 8.389 9.975 1.00 63.19 86 ILE A C 1
ATOM 706 O O . ILE A 1 86 ? -7.969 8.056 11.113 1.00 63.19 86 ILE A O 1
ATOM 710 N N . ARG A 1 87 ? -7.095 9.569 9.702 1.00 53.06 87 ARG A N 1
ATOM 711 C CA . ARG A 1 87 ? -6.936 10.611 10.708 1.00 53.06 87 ARG A CA 1
ATOM 712 C C . ARG A 1 87 ? -8.344 11.073 11.120 1.00 53.06 87 ARG A C 1
ATOM 714 O O . ARG A 1 87 ? -9.067 11.603 10.273 1.00 53.06 87 ARG A O 1
ATOM 721 N N . PRO A 1 88 ? -8.784 10.850 12.374 1.00 42.78 88 PRO A N 1
ATOM 722 C CA . PRO A 1 88 ? -10.121 11.240 12.786 1.00 42.78 88 PRO A CA 1
ATOM 723 C C . PRO A 1 88 ? -10.209 12.768 12.848 1.00 42.78 88 PRO A C 1
ATOM 725 O O . PRO A 1 88 ? -9.417 13.414 13.525 1.00 42.78 88 PRO A O 1
ATOM 728 N N . ALA A 1 89 ? -11.189 13.302 12.118 1.00 44.28 89 ALA A N 1
ATOM 729 C CA . ALA A 1 89 ? -11.758 14.645 12.212 1.00 44.28 89 ALA A CA 1
ATOM 730 C C . ALA A 1 89 ? -10.775 15.838 12.199 1.00 44.28 89 ALA A C 1
ATOM 732 O O . ALA A 1 89 ? -10.230 16.236 13.224 1.00 44.28 89 ALA A O 1
ATOM 733 N N . GLY A 1 90 ? -10.682 16.511 11.043 1.00 39.66 90 GLY A N 1
ATOM 734 C CA . GLY A 1 90 ? -10.316 17.934 10.999 1.00 39.66 90 GLY A CA 1
ATOM 735 C C . GLY A 1 90 ? -9.280 18.370 9.965 1.00 39.66 90 GLY A C 1
ATOM 736 O O . GLY A 1 90 ? -8.936 19.547 9.950 1.00 39.66 90 GLY A O 1
ATOM 737 N N . ALA A 1 91 ? -8.792 17.488 9.094 1.00 36.84 91 ALA A N 1
ATOM 738 C CA . ALA A 1 91 ? -7.879 17.880 8.023 1.00 36.84 91 ALA A CA 1
ATOM 739 C C . ALA A 1 91 ? -8.527 17.641 6.657 1.00 36.84 91 ALA A C 1
ATOM 741 O O . ALA A 1 91 ? -9.028 16.558 6.364 1.00 36.84 91 ALA A O 1
ATOM 742 N N . ILE A 1 92 ? -8.546 18.684 5.832 1.00 47.06 92 ILE A N 1
ATOM 743 C CA . ILE A 1 92 ? -8.787 18.566 4.398 1.00 47.06 92 ILE A CA 1
ATOM 744 C C . ILE A 1 92 ? -7.616 17.759 3.833 1.00 47.06 92 ILE A C 1
ATOM 746 O O . ILE A 1 92 ? -6.508 18.280 3.764 1.00 47.06 92 ILE A O 1
ATOM 750 N N . ASP A 1 93 ? -7.854 16.518 3.417 1.00 36.19 93 ASP A N 1
ATOM 751 C CA . ASP A 1 93 ? -6.839 15.720 2.729 1.00 36.19 93 ASP A CA 1
ATOM 752 C C . ASP A 1 93 ? -7.089 15.778 1.215 1.00 36.19 93 ASP A C 1
ATOM 754 O O . ASP A 1 93 ? -7.786 14.952 0.618 1.00 36.19 93 ASP A O 1
ATOM 758 N N . ILE A 1 94 ? -6.521 16.810 0.586 1.00 41.38 94 ILE A N 1
ATOM 759 C CA . ILE A 1 94 ? -6.255 16.838 -0.854 1.00 41.38 94 ILE A CA 1
ATOM 760 C C . ILE A 1 94 ? -4.769 16.527 -1.019 1.00 41.38 94 ILE A C 1
ATOM 762 O O . ILE A 1 94 ? -3.928 17.388 -0.782 1.00 41.38 94 ILE A O 1
ATOM 766 N N . TYR A 1 95 ? -4.452 15.311 -1.463 1.00 35.69 95 TYR A N 1
ATOM 767 C CA . TYR A 1 95 ? -3.117 14.960 -1.940 1.00 35.69 95 TYR A CA 1
ATOM 768 C C . TYR A 1 95 ? -3.228 14.317 -3.320 1.00 35.69 95 TYR A C 1
ATOM 770 O O . TYR A 1 95 ? -3.636 13.168 -3.480 1.00 35.69 95 TYR A O 1
ATOM 778 N N . VAL A 1 96 ? -2.885 15.119 -4.326 1.00 40.22 96 VAL A N 1
ATOM 779 C CA . VAL A 1 96 ? -2.587 14.676 -5.685 1.00 40.22 96 VAL A CA 1
ATOM 780 C C . VAL A 1 96 ? -1.102 14.343 -5.690 1.00 40.22 96 VAL A C 1
ATOM 782 O O . VAL A 1 96 ? -0.261 15.235 -5.722 1.00 40.22 96 VAL A O 1
ATOM 785 N N . GLY A 1 97 ? -0.777 13.054 -5.616 1.00 37.88 97 GLY A N 1
ATOM 786 C CA . GLY A 1 97 ? 0.580 12.547 -5.806 1.00 37.88 97 GLY A CA 1
ATOM 787 C C . GLY A 1 97 ? 0.990 12.567 -7.278 1.00 37.88 97 GLY A C 1
ATOM 788 O O . GLY A 1 97 ? 1.376 11.540 -7.817 1.00 37.88 97 GLY A O 1
ATOM 789 N N . GLY A 1 98 ? 0.872 13.720 -7.935 1.00 41.34 98 GLY A N 1
ATOM 790 C CA . GLY A 1 98 ? 1.695 14.033 -9.093 1.00 41.34 98 GLY A CA 1
ATOM 791 C C . GLY A 1 98 ? 3.003 14.593 -8.555 1.00 41.34 98 GLY A C 1
ATOM 792 O O . GLY A 1 98 ? 2.987 15.490 -7.713 1.00 41.34 98 GLY A O 1
ATOM 793 N N . GLN A 1 99 ? 4.138 14.050 -8.984 1.00 41.75 99 GLN A N 1
ATOM 794 C CA . GLN A 1 99 ? 5.417 14.717 -8.748 1.00 41.75 99 GLN A CA 1
ATOM 795 C C . GLN A 1 99 ? 5.321 16.175 -9.246 1.00 41.75 99 GLN A C 1
ATOM 797 O O . GLN A 1 99 ? 4.674 16.403 -10.273 1.00 41.75 99 GLN A O 1
ATOM 802 N N . PRO A 1 100 ? 5.938 17.163 -8.572 1.00 39.94 100 PRO A N 1
ATOM 803 C CA . PRO A 1 100 ? 6.107 18.473 -9.180 1.00 39.94 100 PRO A CA 1
ATOM 804 C C . PRO A 1 100 ? 6.918 18.304 -10.471 1.00 39.94 100 PRO A C 1
ATOM 806 O O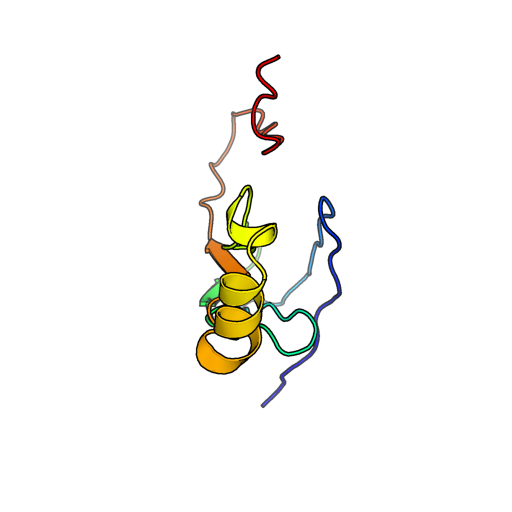 . PRO A 1 100 ? 8.019 17.758 -10.454 1.00 39.94 100 PRO A O 1
ATOM 809 N N . TYR A 1 101 ? 6.345 18.731 -11.596 1.00 45.12 101 TYR A N 1
ATOM 810 C CA . TYR A 1 101 ? 7.096 18.994 -12.818 1.00 45.12 101 TYR A CA 1
ATOM 811 C C . TYR A 1 101 ? 7.951 20.239 -12.555 1.00 45.12 101 TYR A C 1
ATOM 813 O O . TYR A 1 101 ? 7.405 21.335 -12.410 1.00 45.12 101 TYR A O 1
ATOM 821 N N . GLU A 1 102 ? 9.266 20.068 -12.439 1.00 40.69 102 GLU A N 1
ATOM 822 C CA . GLU A 1 102 ? 10.211 21.178 -12.587 1.00 40.69 102 GLU A CA 1
ATOM 823 C C . GLU A 1 102 ? 10.495 21.384 -14.089 1.00 40.69 102 GLU A C 1
ATOM 825 O O . GLU A 1 102 ? 10.697 20.387 -14.791 1.00 40.69 102 GLU A O 1
ATOM 830 N N . PRO A 1 103 ? 10.438 22.632 -14.599 1.00 58.22 103 PRO A N 1
ATOM 831 C CA . PRO A 1 103 ? 10.694 22.954 -16.004 1.00 58.22 103 PRO A CA 1
ATOM 832 C C . PRO A 1 103 ? 12.161 22.800 -16.418 1.00 58.22 103 PRO A C 1
ATOM 834 O O . PRO A 1 103 ? 13.058 23.018 -15.571 1.00 58.22 103 PRO A O 1
#

Secondary structure (DSSP, 8-state):
----------TT--------SEEEEE--EETTEEPPPEEEEE-TT---EEEEEES--THHHH-HHHHHHHHHH-GGGSEEEEEEP---SS-------PPP---

Radius of gyration: 16.21 Å; chains: 1; bounding box: 35×43×34 Å

Foldseek 3Di:
DDPDPQDDADVVGDDDGDDDFAKDWDKDADPQAIEDIDIDTADVPDDWDKDKDFPDDDPCVVDVVSVVCCVPPVRHHGMYMDIDDPDPDDDDDDDDPDDDDDD